Protein AF-K2JCQ7-F1 (afdb_monomer_lite)

Structure (mmCIF, N/CA/C/O backbone):
data_AF-K2JCQ7-F1
#
_entry.id   AF-K2JCQ7-F1
#
loop_
_atom_site.group_PDB
_atom_site.id
_atom_site.type_symbol
_atom_site.label_atom_id
_atom_site.label_alt_id
_atom_site.label_comp_id
_atom_site.label_asym_id
_atom_site.label_entity_id
_atom_site.label_seq_id
_atom_site.pdbx_PDB_ins_code
_atom_site.Cartn_x
_atom_site.Cartn_y
_atom_site.Cartn_z
_atom_site.occupancy
_atom_site.B_iso_or_equiv
_atom_site.auth_seq_id
_atom_site.auth_comp_id
_atom_site.auth_asym_id
_atom_site.auth_atom_id
_atom_site.pdbx_PDB_model_num
ATOM 1 N N . MET A 1 1 ? -16.519 -3.204 -5.411 1.00 42.97 1 MET A N 1
ATOM 2 C CA . MET A 1 1 ? -15.582 -2.581 -6.369 1.00 42.97 1 MET A CA 1
ATOM 3 C C . MET A 1 1 ? -15.469 -1.075 -6.174 1.00 42.97 1 MET A C 1
ATOM 5 O O . MET A 1 1 ? -14.405 -0.651 -5.756 1.00 42.97 1 MET A O 1
ATOM 9 N N . ALA A 1 2 ? -16.535 -0.275 -6.330 1.00 48.09 2 ALA A N 1
ATOM 10 C CA . ALA A 1 2 ? -16.448 1.192 -6.169 1.00 48.09 2 ALA A CA 1
ATOM 11 C C . ALA A 1 2 ? -15.891 1.677 -4.809 1.00 48.09 2 ALA A C 1
ATOM 13 O O . ALA A 1 2 ? -15.296 2.744 -4.737 1.00 48.09 2 ALA A O 1
ATOM 14 N N . ALA A 1 3 ? -16.054 0.891 -3.739 1.00 49.41 3 ALA A N 1
ATOM 15 C CA . ALA A 1 3 ? -15.596 1.251 -2.396 1.00 49.41 3 ALA A CA 1
ATOM 16 C C . ALA A 1 3 ? -14.084 1.050 -2.141 1.00 49.41 3 ALA A C 1
ATOM 18 O O . ALA A 1 3 ? -13.591 1.554 -1.137 1.00 49.41 3 ALA A O 1
ATOM 19 N N . ILE A 1 4 ? -13.366 0.309 -2.999 1.00 52.53 4 ILE A N 1
ATOM 20 C CA . ILE A 1 4 ? -11.950 -0.050 -2.784 1.00 52.53 4 ILE A CA 1
ATOM 21 C C . ILE A 1 4 ? -11.076 0.567 -3.884 1.00 52.53 4 ILE A C 1
ATOM 23 O O . ILE A 1 4 ? -10.190 1.356 -3.566 1.00 52.53 4 ILE A O 1
ATOM 27 N N . ASP A 1 5 ? -11.405 0.318 -5.159 1.00 55.41 5 ASP A N 1
ATOM 28 C CA . ASP A 1 5 ? -10.505 0.633 -6.284 1.00 55.41 5 ASP A CA 1
ATOM 29 C C . ASP A 1 5 ? -10.980 1.777 -7.187 1.00 55.41 5 ASP A C 1
ATOM 31 O O . ASP A 1 5 ? -10.201 2.232 -8.017 1.00 55.41 5 ASP A O 1
ATOM 35 N N . GLY A 1 6 ? -12.228 2.243 -7.035 1.00 64.62 6 GLY A N 1
ATOM 36 C CA . GLY A 1 6 ? -12.813 3.394 -7.746 1.00 64.62 6 GLY A CA 1
ATOM 37 C C . GLY A 1 6 ? -12.237 3.672 -9.148 1.00 64.62 6 GLY A C 1
ATOM 38 O O . GLY A 1 6 ? -12.260 2.814 -10.027 1.00 64.62 6 GLY A O 1
ATOM 39 N N . GLU A 1 7 ? -11.690 4.877 -9.323 1.00 64.56 7 GLU A N 1
ATOM 40 C CA . GLU A 1 7 ? -11.042 5.363 -10.554 1.00 64.56 7 GLU A CA 1
ATOM 41 C C . GLU A 1 7 ? -9.769 4.571 -10.931 1.00 64.56 7 GLU A C 1
ATOM 43 O O . GLU A 1 7 ? -9.445 4.411 -12.108 1.00 64.56 7 GLU A O 1
ATOM 48 N N . ALA A 1 8 ? -9.039 4.029 -9.950 1.00 69.44 8 ALA A N 1
ATOM 49 C CA . ALA A 1 8 ? -7.798 3.294 -10.193 1.00 69.44 8 ALA A CA 1
ATOM 50 C C . ALA A 1 8 ? -8.046 1.958 -10.913 1.00 69.44 8 ALA A C 1
ATOM 52 O O . ALA A 1 8 ? -7.302 1.612 -11.833 1.00 69.44 8 ALA A O 1
ATOM 53 N N . GLY A 1 9 ? -9.110 1.238 -10.547 1.00 69.88 9 GLY A N 1
ATOM 54 C CA . GLY A 1 9 ? -9.520 0.007 -11.226 1.00 69.88 9 GLY A CA 1
ATOM 55 C C . GLY A 1 9 ? -9.910 0.255 -12.686 1.00 69.88 9 GLY A C 1
ATOM 56 O O . GLY A 1 9 ? -9.452 -0.458 -13.578 1.00 69.88 9 GLY A O 1
ATOM 57 N N . GLU A 1 10 ? -10.682 1.313 -12.948 1.00 73.19 10 GLU A N 1
ATOM 58 C CA . GLU A 1 10 ? -11.094 1.700 -14.306 1.00 73.19 10 GLU A CA 1
ATOM 59 C C . GLU A 1 10 ? -9.897 2.084 -15.189 1.00 73.19 10 GLU A C 1
ATOM 61 O O . GLU A 1 10 ? -9.803 1.649 -16.340 1.00 73.19 10 GLU A O 1
ATOM 66 N N . ASN A 1 11 ? -8.930 2.818 -14.632 1.00 78.19 11 ASN A N 1
ATOM 67 C CA . ASN A 1 11 ? -7.704 3.196 -15.335 1.00 78.19 11 ASN A CA 1
ATOM 68 C C . ASN A 1 11 ? -6.861 1.977 -15.747 1.00 78.19 11 ASN A C 1
ATOM 70 O O . ASN A 1 11 ? -6.298 1.954 -16.846 1.00 78.19 11 ASN A O 1
ATOM 74 N N . VAL A 1 12 ? -6.800 0.937 -14.907 1.00 76.31 12 VAL A N 1
ATOM 75 C CA . VAL A 1 12 ? -6.097 -0.311 -15.243 1.00 76.31 12 VAL A CA 1
ATOM 76 C C . VAL A 1 12 ? -6.790 -1.031 -16.401 1.00 76.31 12 VAL A C 1
ATOM 78 O O . VAL A 1 12 ? -6.110 -1.419 -17.353 1.00 76.31 12 VAL A O 1
ATOM 81 N N . ILE A 1 13 ? -8.124 -1.141 -16.383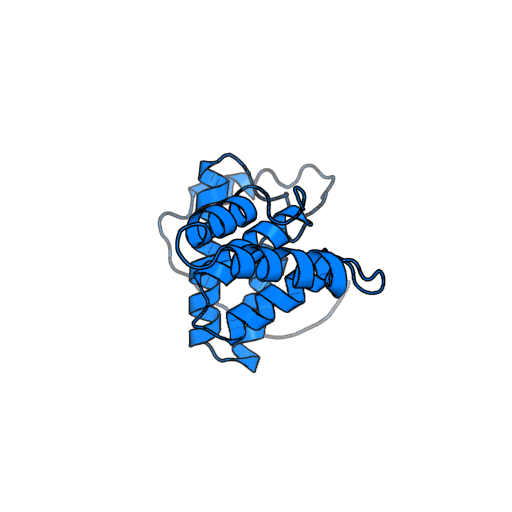 1.00 78.31 13 ILE A N 1
ATOM 82 C CA . ILE A 1 13 ? -8.892 -1.737 -17.494 1.00 78.31 13 ILE A CA 1
ATOM 83 C C . ILE A 1 13 ? -8.615 -0.984 -18.795 1.00 78.31 13 ILE A C 1
ATOM 85 O O . ILE A 1 13 ? -8.268 -1.596 -19.806 1.00 78.31 13 ILE A O 1
ATOM 89 N N . ALA A 1 14 ? -8.723 0.347 -18.762 1.00 81.69 14 ALA A N 1
ATOM 90 C CA . ALA A 1 14 ? -8.504 1.189 -19.931 1.00 81.69 14 ALA A CA 1
ATOM 91 C C . ALA A 1 14 ? -7.086 1.017 -20.501 1.00 81.69 14 ALA A C 1
ATOM 93 O O . ALA A 1 14 ? -6.916 0.930 -21.718 1.00 81.69 14 ALA A O 1
ATOM 94 N N . SER A 1 15 ? -6.075 0.897 -19.633 1.00 82.25 15 SER A N 1
ATOM 95 C CA . SER A 1 15 ? -4.682 0.694 -20.049 1.00 82.25 15 SER A CA 1
ATOM 96 C C . SER A 1 15 ? -4.436 -0.657 -20.736 1.00 82.25 15 SER A C 1
ATOM 98 O O . SER A 1 15 ? -3.555 -0.766 -21.589 1.00 82.25 15 SER A O 1
ATOM 100 N N . LEU A 1 16 ? -5.227 -1.680 -20.398 1.00 84.56 16 LEU A N 1
ATOM 101 C CA . LEU A 1 16 ? -5.084 -3.043 -20.916 1.00 84.56 16 LEU A CA 1
ATOM 102 C C . LEU A 1 16 ? -5.981 -3.335 -22.123 1.00 84.56 16 LEU A C 1
ATOM 104 O O . LEU A 1 16 ? -5.689 -4.267 -22.873 1.00 84.56 16 LEU A O 1
ATOM 108 N N . ALA A 1 17 ? -7.023 -2.531 -22.357 1.00 81.38 17 ALA A N 1
ATOM 109 C CA . ALA A 1 17 ? -8.026 -2.761 -23.399 1.00 81.38 17 ALA A CA 1
ATOM 110 C C . ALA A 1 17 ? -7.432 -2.954 -24.808 1.00 81.38 17 ALA A C 1
ATOM 112 O O . ALA A 1 17 ? -7.939 -3.755 -25.588 1.00 81.38 17 ALA A O 1
ATOM 113 N N . GLY A 1 18 ? -6.344 -2.245 -25.130 1.00 83.00 18 GLY A N 1
ATOM 114 C CA . GLY A 1 18 ? -5.689 -2.318 -26.441 1.00 83.00 18 GLY A CA 1
ATOM 115 C C . GLY A 1 18 ? -4.636 -3.421 -26.599 1.00 83.00 18 GLY A C 1
ATOM 116 O O . GLY A 1 18 ? -4.138 -3.605 -27.706 1.00 83.00 18 GLY A O 1
ATOM 117 N N . ILE A 1 19 ? -4.261 -4.123 -25.523 1.00 87.94 19 ILE A N 1
ATOM 118 C CA . ILE A 1 19 ? -3.134 -5.076 -25.525 1.00 87.94 19 ILE A CA 1
ATOM 119 C C . ILE A 1 19 ? -3.577 -6.466 -25.065 1.00 87.94 19 ILE A C 1
ATOM 121 O O . ILE A 1 19 ? -3.246 -7.460 -25.706 1.00 87.94 19 ILE A O 1
ATOM 125 N N . ALA A 1 20 ? -4.304 -6.545 -23.951 1.00 84.94 20 ALA A N 1
ATOM 126 C CA . ALA A 1 20 ? -4.702 -7.799 -23.322 1.00 84.94 20 ALA A CA 1
ATOM 127 C C . ALA A 1 20 ? -6.003 -7.606 -22.517 1.00 84.94 20 ALA A C 1
ATOM 129 O O . ALA A 1 20 ? -5.962 -7.563 -21.285 1.00 84.94 20 ALA A O 1
ATOM 130 N N . PRO A 1 21 ? -7.164 -7.476 -23.186 1.00 80.94 21 PRO A N 1
ATOM 131 C CA . PRO A 1 21 ? -8.440 -7.214 -22.516 1.00 80.94 21 PRO A CA 1
ATOM 132 C C . PRO A 1 21 ? -8.818 -8.312 -21.511 1.00 80.94 21 PRO A C 1
ATOM 134 O O . PRO A 1 21 ? -9.245 -8.001 -20.403 1.00 80.94 21 PRO A O 1
ATOM 137 N N . ASP A 1 22 ? -8.555 -9.582 -21.829 1.00 83.38 22 ASP A N 1
ATOM 138 C CA . ASP A 1 22 ? -8.827 -10.705 -20.918 1.00 83.38 22 ASP A CA 1
ATOM 139 C C . ASP A 1 22 ? -7.976 -10.639 -19.641 1.00 83.38 22 ASP A C 1
ATOM 141 O O . ASP A 1 22 ? -8.393 -11.093 -18.576 1.00 83.38 22 ASP A O 1
ATOM 145 N N . PHE A 1 23 ? -6.785 -10.035 -19.717 1.00 81.75 23 PHE A N 1
ATOM 146 C CA . PHE A 1 23 ? -5.933 -9.860 -18.546 1.00 81.75 23 PHE A CA 1
ATOM 147 C C . PHE A 1 23 ? -6.531 -8.855 -17.560 1.00 81.75 23 PHE A C 1
ATOM 149 O O . PHE A 1 23 ? -6.415 -9.068 -16.358 1.00 81.75 23 PHE A O 1
ATOM 156 N N . ALA A 1 24 ? -7.227 -7.817 -18.041 1.00 76.25 24 ALA A N 1
ATOM 157 C CA . ALA A 1 24 ? -7.970 -6.898 -17.177 1.00 76.25 24 ALA A CA 1
ATOM 158 C C . ALA A 1 24 ? -9.094 -7.624 -16.423 1.00 76.25 24 ALA A C 1
ATOM 160 O O . ALA A 1 24 ? -9.278 -7.394 -15.227 1.00 76.25 24 ALA A O 1
ATOM 161 N N . THR A 1 25 ? -9.786 -8.548 -17.097 1.00 74.81 25 THR A N 1
ATOM 162 C CA . THR A 1 25 ? -10.798 -9.415 -16.481 1.00 74.81 25 THR A CA 1
ATOM 163 C C . THR A 1 25 ? -10.185 -10.258 -15.365 1.00 74.81 25 THR A C 1
ATOM 165 O O . THR A 1 25 ? -10.677 -10.227 -14.240 1.00 74.81 25 THR A O 1
ATOM 168 N N . TYR A 1 26 ? -9.056 -10.931 -15.616 1.00 78.69 26 TYR A N 1
ATOM 169 C CA . TYR A 1 26 ? -8.373 -11.717 -14.580 1.00 78.69 26 TYR A CA 1
ATOM 170 C C . TYR A 1 26 ? -7.891 -10.869 -13.401 1.00 78.69 26 TYR A C 1
ATOM 172 O O . TYR A 1 26 ? -7.970 -11.316 -12.259 1.00 78.69 26 TYR A O 1
ATOM 180 N N . LEU A 1 27 ? -7.418 -9.648 -13.656 1.00 74.00 27 LEU A N 1
ATOM 181 C CA . LEU A 1 27 ? -6.928 -8.728 -12.625 1.00 74.00 27 LEU A CA 1
ATOM 182 C C . LEU A 1 27 ? -8.037 -8.268 -11.670 1.00 74.00 27 LEU A C 1
ATOM 184 O O . LEU A 1 27 ? -7.750 -7.904 -10.534 1.00 74.00 27 LEU A O 1
ATOM 188 N N . LEU A 1 28 ? -9.294 -8.301 -12.111 1.00 70.56 28 LEU A N 1
ATOM 189 C CA . LEU A 1 28 ? -10.430 -7.822 -11.331 1.00 70.56 28 LEU A CA 1
ATOM 190 C C . LEU A 1 28 ? -11.282 -8.955 -10.765 1.00 70.56 28 LEU A C 1
ATOM 192 O O . LEU A 1 28 ? -11.599 -8.946 -9.576 1.00 70.56 28 LEU A O 1
ATOM 196 N N . GLU A 1 29 ? -11.636 -9.947 -11.579 1.00 69.81 29 GLU A N 1
ATOM 197 C CA . GLU A 1 29 ? -12.517 -11.034 -11.151 1.00 69.81 29 GLU A CA 1
ATOM 198 C C . GLU A 1 29 ? -11.846 -11.946 -10.126 1.00 69.81 29 GLU A C 1
ATOM 200 O O . GLU A 1 29 ? -12.464 -12.298 -9.123 1.00 69.81 29 GLU A O 1
ATOM 205 N N . PHE A 1 30 ? -10.574 -12.296 -10.323 1.00 69.38 30 PHE A N 1
ATOM 206 C CA . PHE A 1 30 ? -9.910 -13.250 -9.440 1.00 69.38 30 PHE A CA 1
ATOM 207 C C . PHE A 1 30 ? -9.593 -12.657 -8.052 1.00 69.38 30 PHE A C 1
ATOM 209 O O . PHE A 1 30 ? -10.004 -13.240 -7.044 1.00 69.38 30 PHE A O 1
ATOM 216 N N . PRO A 1 31 ? -8.944 -11.482 -7.925 1.00 69.38 31 PRO A N 1
ATOM 217 C CA . PRO A 1 31 ? -8.635 -10.934 -6.608 1.00 69.38 31 PRO A CA 1
ATOM 218 C C . PRO A 1 31 ? -9.892 -10.460 -5.877 1.00 69.38 31 PRO A C 1
ATOM 220 O O . PRO A 1 31 ? -10.077 -10.794 -4.705 1.00 69.38 31 PRO A O 1
ATOM 223 N N . PHE A 1 32 ? -10.777 -9.721 -6.555 1.00 65.88 32 PHE A N 1
ATOM 224 C CA . PHE A 1 32 ? -11.908 -9.062 -5.899 1.00 65.88 32 PHE A CA 1
ATOM 225 C C . PHE A 1 32 ? -13.180 -9.912 -5.846 1.00 65.88 32 PHE A C 1
ATOM 227 O O . PHE A 1 32 ? -13.959 -9.767 -4.904 1.00 65.88 32 PHE A O 1
ATOM 234 N N . GLY A 1 33 ? -13.387 -10.805 -6.817 1.00 67.38 33 GLY A N 1
ATOM 235 C CA . GLY A 1 33 ? -14.526 -11.724 -6.841 1.00 67.38 33 GLY A CA 1
ATOM 236 C C . GLY A 1 33 ? -14.344 -12.945 -5.939 1.00 67.38 33 GLY A C 1
ATOM 237 O O . GLY A 1 33 ? -15.308 -13.360 -5.296 1.00 67.38 33 GLY A O 1
ATOM 238 N N . ASP A 1 34 ? -13.124 -13.481 -5.830 1.00 71.44 34 ASP A N 1
ATOM 239 C CA . ASP A 1 34 ? -12.854 -14.727 -5.093 1.00 71.44 34 ASP A CA 1
ATOM 240 C C . ASP A 1 34 ? -12.104 -14.478 -3.771 1.00 71.44 34 ASP A C 1
ATOM 242 O O . ASP A 1 34 ? -12.582 -14.808 -2.688 1.00 71.44 34 ASP A O 1
ATOM 246 N N . ILE A 1 35 ? -10.940 -13.822 -3.803 1.00 80.25 35 ILE A N 1
ATOM 247 C CA . ILE A 1 35 ? -10.081 -13.744 -2.607 1.00 80.25 35 ILE A CA 1
ATOM 248 C C . ILE A 1 35 ? -10.573 -12.703 -1.591 1.00 80.25 35 ILE A C 1
ATOM 250 O O . ILE A 1 35 ? -10.620 -12.994 -0.389 1.00 80.25 35 ILE A O 1
ATOM 254 N N . TYR A 1 36 ? -10.907 -11.490 -2.039 1.00 79.44 36 TYR A N 1
ATOM 255 C CA . TYR A 1 36 ? -11.332 -10.387 -1.163 1.00 79.44 36 TYR A CA 1
ATOM 256 C C . TYR A 1 36 ? -12.787 -10.519 -0.696 1.00 79.44 36 TYR A C 1
ATOM 258 O O . TYR A 1 36 ? -13.145 -9.917 0.314 1.00 79.44 36 TYR A O 1
ATOM 266 N N . SER A 1 37 ? -13.611 -11.321 -1.377 1.00 80.00 37 SER A N 1
ATOM 267 C CA . SER A 1 37 ? -15.007 -11.573 -0.992 1.00 80.00 37 SER A CA 1
ATOM 268 C C . SER A 1 37 ? -15.146 -12.552 0.182 1.00 80.00 37 SER A C 1
ATOM 270 O O . SER A 1 37 ? -16.210 -12.631 0.799 1.00 80.00 37 SER A O 1
ATOM 272 N N . ARG A 1 38 ? -14.075 -13.278 0.539 1.00 86.06 38 ARG A N 1
ATOM 273 C CA . ARG A 1 38 ? -14.082 -14.226 1.664 1.00 86.06 38 ARG A CA 1
ATOM 274 C C . ARG A 1 38 ? -14.258 -13.508 3.012 1.00 86.06 38 ARG A C 1
ATOM 276 O O . ARG A 1 38 ? -13.517 -12.559 3.289 1.00 86.06 38 ARG A O 1
ATOM 283 N N . PRO A 1 39 ? -15.155 -13.994 3.890 1.00 84.31 39 PRO A N 1
ATOM 284 C CA . PRO A 1 39 ? -15.608 -13.250 5.068 1.00 84.31 39 PRO A CA 1
ATOM 285 C C . PRO A 1 39 ? -14.616 -13.243 6.239 1.00 84.31 39 PRO A C 1
ATOM 287 O O . PRO A 1 39 ? -14.771 -12.442 7.154 1.00 84.31 39 PRO A O 1
ATOM 290 N N . ASP A 1 40 ? -13.614 -14.126 6.231 1.00 92.12 40 ASP A N 1
ATOM 291 C CA . ASP A 1 40 ? -12.770 -14.393 7.406 1.00 92.12 40 ASP A CA 1
ATOM 292 C C . ASP A 1 40 ? -11.799 -13.254 7.756 1.00 92.12 40 ASP A C 1
ATOM 294 O O . ASP A 1 40 ? -11.294 -13.191 8.875 1.00 92.12 40 ASP A O 1
ATOM 298 N N . LEU A 1 41 ? -11.515 -12.365 6.800 1.00 91.19 41 LEU A N 1
ATOM 299 C CA . LEU A 1 41 ? -10.600 -11.244 6.983 1.00 91.19 41 LEU A CA 1
ATOM 300 C C . L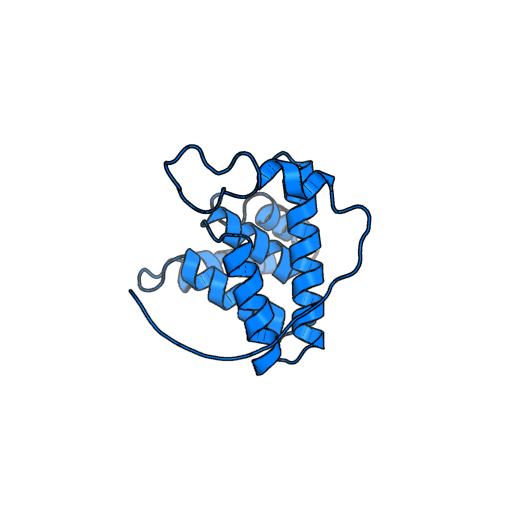EU A 1 41 ? -11.224 -9.967 6.428 1.00 91.19 41 LEU A C 1
ATOM 302 O O . LEU A 1 41 ? -11.682 -9.945 5.280 1.00 91.19 41 LEU A O 1
ATOM 306 N N . SER A 1 42 ? -11.223 -8.906 7.236 1.00 90.50 42 SER A N 1
ATOM 307 C CA . SER A 1 42 ? -11.802 -7.625 6.840 1.00 90.50 42 SER A CA 1
ATOM 308 C C . SER A 1 42 ? -11.020 -6.999 5.681 1.00 90.50 42 SER A C 1
ATOM 310 O O . SER A 1 42 ? -9.825 -7.245 5.508 1.00 90.50 42 SER A O 1
ATOM 312 N N . LEU A 1 43 ? -11.679 -6.147 4.892 1.00 89.00 43 LEU A N 1
ATOM 313 C CA . LEU A 1 43 ? -11.008 -5.398 3.822 1.00 89.00 43 LEU A CA 1
ATOM 314 C C . LEU A 1 43 ? -9.864 -4.533 4.364 1.00 89.00 43 LEU A C 1
ATOM 316 O O . LEU A 1 43 ? -8.812 -4.446 3.741 1.00 89.00 43 LEU A O 1
ATOM 320 N N . ARG A 1 44 ? -10.039 -3.964 5.563 1.00 92.62 44 ARG A N 1
ATOM 321 C CA . ARG A 1 44 ? -8.994 -3.213 6.263 1.00 92.62 44 ARG A CA 1
ATOM 322 C C . ARG A 1 44 ? -7.746 -4.067 6.482 1.00 92.62 44 ARG A C 1
ATOM 324 O O . ARG A 1 44 ? -6.655 -3.646 6.119 1.00 92.62 44 ARG A O 1
ATOM 331 N N . ASP A 1 45 ? -7.906 -5.264 7.041 1.00 94.44 45 ASP A N 1
ATOM 332 C CA . ASP A 1 45 ? -6.772 -6.144 7.352 1.00 94.44 45 ASP A CA 1
ATOM 333 C C . ASP A 1 45 ? -6.093 -6.674 6.082 1.00 94.44 45 ASP A C 1
ATOM 335 O O . ASP A 1 45 ? -4.876 -6.867 6.049 1.00 94.44 45 ASP A O 1
ATOM 339 N N . ARG A 1 46 ? -6.865 -6.864 5.007 1.00 93.69 46 ARG A N 1
ATOM 340 C CA . ARG A 1 46 ? -6.332 -7.228 3.688 1.00 93.69 46 ARG A CA 1
ATOM 341 C C . ARG A 1 46 ? -5.460 -6.121 3.114 1.00 93.69 46 ARG A C 1
ATOM 343 O O . ARG A 1 46 ? -4.359 -6.415 2.661 1.00 93.69 46 ARG A O 1
ATOM 350 N N . GLU A 1 47 ? -5.894 -4.865 3.193 1.00 94.50 47 GLU A N 1
ATOM 351 C CA . GLU A 1 47 ? -5.078 -3.736 2.733 1.00 94.50 47 GLU A CA 1
ATOM 352 C C . GLU A 1 47 ? -3.799 -3.577 3.560 1.00 94.50 47 GLU A C 1
ATOM 354 O O . GLU A 1 47 ? -2.739 -3.321 2.995 1.00 94.50 47 GLU A O 1
ATOM 359 N N . ILE A 1 48 ? -3.845 -3.825 4.876 1.00 97.44 48 ILE A N 1
ATOM 360 C CA . ILE A 1 48 ? -2.630 -3.863 5.708 1.00 97.44 48 ILE A CA 1
ATOM 361 C C . ILE A 1 48 ? -1.627 -4.883 5.148 1.00 97.44 48 ILE A C 1
ATOM 363 O O . ILE A 1 48 ? -0.453 -4.557 4.950 1.00 97.44 48 ILE A O 1
ATOM 367 N N . ALA A 1 49 ? -2.086 -6.106 4.869 1.00 96.75 49 ALA A N 1
ATOM 368 C CA . ALA A 1 49 ? -1.236 -7.168 4.340 1.00 96.75 49 ALA A CA 1
ATOM 369 C C . ALA A 1 49 ? -0.684 -6.826 2.944 1.00 96.75 49 ALA A C 1
ATOM 371 O O . ALA A 1 49 ? 0.504 -7.028 2.681 1.00 96.75 49 ALA A O 1
ATOM 372 N N . THR A 1 50 ? -1.519 -6.267 2.068 1.00 96.12 50 THR A N 1
ATOM 373 C CA . THR A 1 50 ? -1.133 -5.888 0.704 1.00 96.12 50 THR A CA 1
ATOM 374 C C . THR A 1 50 ? -0.113 -4.748 0.694 1.00 96.12 50 THR A C 1
ATOM 376 O O . THR A 1 50 ? 0.916 -4.857 0.025 1.00 96.12 50 THR A O 1
ATOM 379 N N . ILE A 1 51 ? -0.333 -3.688 1.481 1.00 98.06 51 ILE A N 1
ATOM 380 C CA . ILE A 1 51 ? 0.606 -2.563 1.627 1.00 98.06 51 ILE A CA 1
ATOM 381 C C . ILE A 1 51 ? 1.960 -3.064 2.142 1.00 98.06 51 ILE A C 1
ATOM 383 O O . ILE A 1 51 ? 3.002 -2.698 1.592 1.00 98.06 51 ILE A O 1
ATOM 387 N N . ALA A 1 52 ? 1.961 -3.932 3.159 1.00 98.31 52 ALA A N 1
ATOM 388 C CA . ALA A 1 52 ? 3.183 -4.528 3.691 1.00 98.31 52 ALA A CA 1
ATOM 389 C C . ALA A 1 52 ? 3.937 -5.337 2.621 1.00 98.31 52 ALA A C 1
ATOM 391 O O . ALA A 1 52 ? 5.139 -5.143 2.432 1.00 98.31 52 ALA A O 1
ATOM 392 N N . ALA A 1 53 ? 3.234 -6.194 1.875 1.00 98.00 53 ALA A N 1
ATOM 393 C CA . ALA A 1 53 ? 3.827 -7.033 0.835 1.00 98.00 53 ALA A CA 1
ATOM 394 C C . ALA A 1 53 ? 4.422 -6.211 -0.321 1.00 98.00 53 ALA A C 1
ATOM 396 O O . ALA A 1 53 ? 5.552 -6.458 -0.748 1.00 98.00 53 ALA A O 1
ATOM 397 N N . LEU A 1 54 ? 3.693 -5.203 -0.806 1.00 97.88 54 LEU A N 1
ATOM 398 C CA . LEU A 1 54 ? 4.150 -4.327 -1.888 1.00 97.88 54 LEU A CA 1
ATOM 399 C C . LEU A 1 54 ? 5.326 -3.448 -1.452 1.00 97.88 54 LEU A C 1
ATOM 401 O O . LEU A 1 54 ? 6.277 -3.268 -2.215 1.00 97.88 54 LEU A O 1
ATOM 405 N N . CYS A 1 55 ? 5.304 -2.952 -0.212 1.00 98.25 55 CYS A N 1
ATOM 406 C CA . CYS A 1 55 ? 6.445 -2.251 0.366 1.00 98.25 55 CYS A CA 1
ATOM 407 C C . CYS A 1 55 ? 7.671 -3.167 0.441 1.00 98.25 55 CYS A C 1
ATOM 409 O O . CYS A 1 55 ? 8.753 -2.760 0.023 1.00 98.25 55 CYS A O 1
ATOM 411 N N . ALA A 1 56 ? 7.512 -4.399 0.933 1.00 97.81 56 ALA A N 1
ATOM 412 C CA . ALA A 1 56 ? 8.604 -5.362 1.051 1.00 97.81 56 ALA A CA 1
ATOM 413 C C . ALA A 1 56 ? 9.204 -5.754 -0.310 1.00 97.81 56 ALA A C 1
ATOM 415 O O . ALA A 1 56 ? 10.410 -5.966 -0.410 1.00 97.81 56 ALA A O 1
ATOM 416 N N . MET A 1 57 ? 8.387 -5.796 -1.367 1.00 96.88 57 MET A N 1
ATOM 417 C CA . MET A 1 57 ? 8.846 -6.042 -2.738 1.00 96.88 57 MET A CA 1
ATOM 418 C C . MET A 1 57 ? 9.765 -4.925 -3.262 1.00 96.88 57 MET A C 1
ATOM 420 O O . MET A 1 57 ? 10.649 -5.178 -4.077 1.00 96.88 57 MET A O 1
ATOM 424 N N . GLY A 1 58 ? 9.565 -3.681 -2.813 1.00 91.25 58 GLY A N 1
ATOM 425 C CA . GLY A 1 58 ? 10.455 -2.541 -3.065 1.00 91.25 58 GLY A CA 1
ATOM 426 C C . GLY A 1 58 ? 10.458 -1.974 -4.493 1.00 91.25 58 GLY A C 1
ATOM 427 O O . GLY A 1 58 ? 10.970 -0.872 -4.694 1.00 91.25 58 GLY A O 1
ATOM 428 N N . THR A 1 59 ? 9.878 -2.680 -5.469 1.00 91.94 59 THR A N 1
ATOM 429 C CA . THR A 1 59 ? 9.855 -2.310 -6.900 1.00 91.94 59 THR A CA 1
ATOM 430 C C . THR A 1 59 ? 8.454 -2.012 -7.444 1.00 91.94 59 THR A C 1
ATOM 432 O O . THR A 1 59 ? 8.326 -1.411 -8.508 1.00 91.94 59 THR A O 1
ATOM 435 N N . ALA A 1 60 ? 7.397 -2.365 -6.711 1.00 92.94 60 ALA A N 1
ATOM 436 C CA . ALA A 1 60 ? 6.000 -2.235 -7.135 1.00 92.94 60 ALA A CA 1
ATOM 437 C C . ALA A 1 60 ? 5.362 -0.910 -6.678 1.00 92.94 60 ALA A C 1
ATOM 439 O O . ALA A 1 60 ? 4.285 -0.884 -6.080 1.00 92.94 60 ALA A O 1
ATOM 440 N N . ARG A 1 61 ? 6.054 0.213 -6.909 1.00 93.94 61 ARG A N 1
ATOM 441 C CA . ARG A 1 61 ? 5.617 1.527 -6.412 1.00 93.94 61 ARG A CA 1
ATOM 442 C C . ARG A 1 61 ? 4.221 1.950 -6.913 1.00 93.94 61 ARG A C 1
ATOM 444 O O . ARG A 1 61 ? 3.441 2.379 -6.068 1.00 93.94 61 ARG A O 1
ATOM 451 N N . PRO A 1 62 ? 3.865 1.830 -8.209 1.00 92.88 62 PRO A N 1
ATOM 452 C CA . PRO A 1 62 ? 2.533 2.224 -8.679 1.00 92.88 62 PRO A CA 1
ATOM 453 C C . PRO A 1 62 ? 1.403 1.462 -7.975 1.00 92.88 62 PRO A C 1
ATOM 455 O O . PRO A 1 62 ? 0.413 2.055 -7.565 1.00 92.88 62 PRO A O 1
ATOM 458 N N . GLN A 1 63 ? 1.581 0.156 -7.770 1.00 94.06 63 GLN A N 1
ATOM 459 C CA . GLN A 1 63 ? 0.615 -0.690 -7.071 1.00 94.06 63 GLN A CA 1
ATOM 460 C C . GLN A 1 63 ? 0.534 -0.321 -5.588 1.00 94.06 63 GLN A C 1
ATOM 462 O O . GLN A 1 63 ? -0.554 -0.266 -5.024 1.00 94.06 63 GLN A O 1
ATOM 467 N N . LEU A 1 64 ? 1.674 -0.023 -4.956 1.00 96.50 64 LEU A N 1
ATOM 468 C CA . LEU A 1 64 ? 1.700 0.424 -3.567 1.00 96.50 64 LEU A CA 1
ATOM 469 C C . LEU A 1 64 ? 0.918 1.731 -3.378 1.00 96.50 64 LEU A C 1
ATOM 471 O O . LEU A 1 64 ? 0.178 1.853 -2.409 1.00 96.50 64 LEU A O 1
ATOM 475 N N . GLU A 1 65 ? 1.043 2.693 -4.295 1.00 95.69 65 GLU A N 1
ATOM 476 C CA . GLU A 1 65 ? 0.287 3.951 -4.230 1.00 95.69 65 GLU A CA 1
ATOM 477 C C . GLU A 1 65 ? -1.231 3.716 -4.333 1.00 95.69 65 GLU A C 1
ATOM 479 O O . GLU A 1 65 ? -1.986 4.303 -3.555 1.00 95.69 65 GLU A O 1
ATOM 484 N N . VAL A 1 66 ? -1.670 2.806 -5.213 1.00 93.25 66 VAL A N 1
ATOM 485 C CA . VAL A 1 66 ? -3.084 2.400 -5.331 1.00 93.25 66 VAL A CA 1
ATOM 486 C C . VAL A 1 66 ? -3.593 1.771 -4.032 1.00 93.25 66 VAL A C 1
ATOM 488 O O . VAL A 1 66 ? -4.637 2.172 -3.526 1.00 93.25 66 VAL A O 1
ATOM 491 N N . HIS A 1 67 ? -2.843 0.843 -3.435 1.00 95.00 67 HIS A N 1
ATOM 492 C CA . HIS A 1 67 ? -3.277 0.164 -2.209 1.00 95.00 67 HIS A CA 1
ATOM 493 C C . HIS A 1 67 ? -3.193 1.039 -0.955 1.00 95.00 67 HIS A C 1
ATOM 495 O O . HIS A 1 67 ? -3.988 0.882 -0.034 1.00 95.00 67 HIS A O 1
ATOM 501 N N . ILE A 1 68 ? -2.296 2.027 -0.912 1.00 95.88 68 ILE A N 1
ATOM 502 C CA . ILE A 1 68 ? -2.323 3.055 0.138 1.00 95.88 68 ILE A CA 1
ATOM 503 C C . ILE A 1 68 ? -3.616 3.876 0.037 1.00 95.88 68 ILE A C 1
ATOM 505 O O . ILE A 1 68 ? -4.238 4.178 1.056 1.00 95.88 68 ILE A O 1
ATOM 509 N N . GLU A 1 69 ? -4.050 4.217 -1.177 1.00 93.06 69 GLU A N 1
ATOM 510 C CA . GLU A 1 69 ? -5.313 4.918 -1.396 1.00 93.06 69 GLU A CA 1
ATOM 511 C C . GLU A 1 69 ? -6.527 4.050 -1.032 1.00 93.06 69 GLU A C 1
ATOM 513 O O . GLU A 1 69 ? -7.388 4.503 -0.274 1.00 93.06 69 GLU A O 1
ATOM 518 N N . ALA A 1 70 ? -6.568 2.799 -1.490 1.00 90.81 70 ALA A N 1
ATOM 519 C CA . ALA A 1 70 ? -7.607 1.836 -1.130 1.00 90.81 70 ALA A CA 1
ATOM 520 C C . ALA A 1 70 ? -7.672 1.616 0.390 1.00 90.81 70 ALA A C 1
ATOM 522 O O . ALA A 1 70 ? -8.741 1.713 0.996 1.00 90.81 70 ALA A O 1
ATOM 523 N N . GLY A 1 71 ? -6.513 1.446 1.030 1.00 93.00 71 GLY A N 1
ATOM 524 C CA . GLY A 1 71 ? -6.352 1.345 2.476 1.00 93.00 71 GLY A CA 1
ATOM 525 C C . GLY A 1 71 ? -7.012 2.497 3.231 1.00 93.00 71 GLY A C 1
ATOM 526 O O . GLY A 1 71 ? -7.753 2.277 4.190 1.00 93.00 71 GLY A O 1
ATOM 527 N N . MET A 1 72 ? -6.806 3.734 2.779 1.00 92.56 72 MET A N 1
ATOM 528 C CA . MET A 1 72 ? -7.456 4.899 3.381 1.00 92.56 72 MET A CA 1
ATOM 529 C C . MET A 1 72 ? -8.970 4.948 3.112 1.00 92.56 72 MET A C 1
ATOM 531 O O . MET A 1 72 ? -9.709 5.430 3.969 1.00 92.56 72 MET A O 1
ATOM 535 N N . ASN A 1 73 ? -9.452 4.441 1.971 1.00 89.00 73 ASN A N 1
ATOM 536 C CA . ASN A 1 73 ? -10.892 4.340 1.676 1.00 89.00 73 ASN A CA 1
ATOM 537 C C . ASN A 1 73 ? -11.600 3.348 2.607 1.00 89.00 73 ASN A C 1
ATOM 539 O O . ASN A 1 73 ? -12.718 3.605 3.049 1.00 89.00 73 ASN A O 1
ATOM 543 N N . VAL A 1 74 ? -10.921 2.257 2.975 1.00 89.12 74 VAL A N 1
ATOM 544 C CA . VAL A 1 74 ? -11.409 1.278 3.964 1.00 89.12 74 VAL A CA 1
ATOM 545 C C . VAL A 1 74 ? -11.087 1.676 5.416 1.00 89.12 74 VAL A C 1
ATOM 547 O O . VAL A 1 74 ? -11.329 0.914 6.355 1.00 89.12 74 VAL A O 1
ATOM 550 N N . GLY A 1 75 ? -10.568 2.893 5.617 1.00 89.56 75 GLY A N 1
ATOM 551 C CA . GLY A 1 75 ? -10.447 3.558 6.912 1.00 89.56 75 GLY A CA 1
ATOM 552 C C . GLY A 1 75 ? -9.071 3.502 7.578 1.00 89.56 75 GLY A C 1
ATOM 553 O O . GLY A 1 75 ? -8.985 3.846 8.761 1.00 89.56 75 GLY A O 1
ATOM 554 N N . LEU A 1 76 ? -8.007 3.041 6.911 1.00 93.94 76 LEU A N 1
ATOM 555 C CA . LEU A 1 76 ? -6.650 3.137 7.463 1.00 93.94 76 LEU A CA 1
ATOM 556 C C . LEU A 1 76 ? -6.236 4.604 7.605 1.00 93.94 76 LEU A C 1
ATOM 558 O O . LEU A 1 76 ? -6.406 5.426 6.702 1.00 93.94 76 LEU A O 1
ATOM 562 N N . THR A 1 77 ? -5.666 4.935 8.756 1.00 94.19 77 THR A N 1
ATOM 563 C CA . THR A 1 77 ? -5.130 6.265 9.033 1.00 94.19 77 THR A CA 1
ATOM 564 C C . THR A 1 77 ? -3.714 6.407 8.479 1.00 94.19 77 THR A C 1
ATOM 566 O O . THR A 1 77 ? -2.993 5.430 8.270 1.00 94.19 77 THR A O 1
ATOM 569 N N . ARG A 1 78 ? -3.257 7.655 8.308 1.00 94.69 78 ARG A N 1
ATOM 570 C CA . ARG A 1 78 ? -1.859 7.933 7.931 1.00 94.69 78 ARG A CA 1
ATOM 571 C C . ARG A 1 78 ? -0.861 7.344 8.925 1.00 94.69 78 ARG A C 1
ATOM 573 O O . ARG A 1 78 ? 0.215 6.918 8.515 1.00 94.69 78 ARG A O 1
ATOM 580 N N . VAL A 1 79 ? -1.219 7.333 10.211 1.00 95.94 79 VAL A N 1
ATOM 581 C CA . VAL A 1 79 ? -0.387 6.776 11.283 1.00 95.94 79 VAL A CA 1
ATOM 582 C C . VAL A 1 79 ? -0.225 5.275 11.083 1.00 95.94 79 VAL A C 1
ATOM 584 O O . VAL A 1 79 ? 0.901 4.805 11.008 1.00 95.94 79 VAL A O 1
ATOM 587 N N . GLU A 1 80 ? -1.320 4.540 10.895 1.00 97.00 80 GLU A N 1
ATOM 588 C CA . GLU A 1 80 ? -1.263 3.087 10.681 1.00 97.00 80 GLU A CA 1
ATOM 589 C C . GLU A 1 80 ? -0.471 2.718 9.427 1.00 97.00 80 GLU A C 1
ATOM 591 O O . GLU A 1 80 ? 0.368 1.825 9.475 1.00 97.00 80 GLU A O 1
ATOM 596 N N . ILE A 1 81 ? -0.661 3.450 8.324 1.00 97.62 81 ILE A N 1
ATOM 597 C CA . ILE A 1 81 ? 0.125 3.247 7.097 1.00 97.62 81 ILE A CA 1
ATOM 598 C C . ILE A 1 81 ? 1.615 3.493 7.367 1.00 97.62 81 ILE A C 1
ATOM 600 O O . ILE A 1 81 ? 2.459 2.699 6.961 1.00 97.62 81 ILE A O 1
ATOM 604 N N . THR A 1 82 ? 1.952 4.562 8.089 1.00 97.56 82 THR A N 1
ATOM 605 C CA . THR A 1 82 ? 3.342 4.887 8.450 1.00 97.56 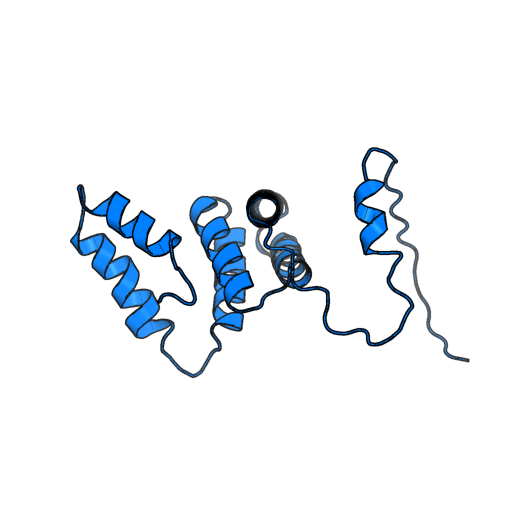82 THR A CA 1
ATOM 606 C C . THR A 1 82 ? 3.966 3.793 9.324 1.00 97.56 82 THR A C 1
ATOM 608 O O . THR A 1 82 ? 5.111 3.417 9.080 1.00 97.56 82 THR A O 1
ATOM 611 N N . GLU A 1 83 ? 3.223 3.243 10.288 1.00 98.38 83 GLU A N 1
ATOM 612 C CA . GLU A 1 83 ? 3.681 2.145 11.152 1.00 98.38 83 GLU A CA 1
ATOM 613 C C . GLU A 1 83 ? 3.941 0.859 10.356 1.00 98.38 83 GLU A C 1
ATOM 615 O O . GLU A 1 83 ? 4.983 0.230 10.537 1.00 98.38 83 GLU A O 1
ATOM 620 N N . ILE A 1 84 ? 3.064 0.511 9.405 1.00 98.31 84 ILE A N 1
ATOM 621 C CA . ILE A 1 84 ? 3.261 -0.645 8.514 1.00 98.31 84 ILE A CA 1
ATOM 622 C C . ILE A 1 84 ? 4.573 -0.497 7.733 1.00 98.31 84 ILE A C 1
ATOM 624 O O . ILE A 1 84 ? 5.402 -1.408 7.717 1.00 98.31 84 ILE A O 1
ATOM 628 N N . LEU A 1 85 ? 4.798 0.669 7.118 1.00 98.25 85 LEU A N 1
ATOM 629 C CA . LEU A 1 85 ? 6.009 0.942 6.335 1.00 98.25 85 LEU A CA 1
ATOM 630 C C . LEU A 1 85 ? 7.270 0.959 7.209 1.00 98.25 85 LEU A C 1
ATOM 632 O O . LEU A 1 85 ? 8.315 0.445 6.805 1.00 98.25 85 LEU A O 1
ATOM 636 N N . MET A 1 86 ? 7.176 1.505 8.424 1.00 98.19 86 MET A N 1
ATOM 637 C CA . MET A 1 86 ? 8.274 1.487 9.388 1.00 98.19 86 MET A CA 1
ATOM 638 C C . MET A 1 86 ? 8.627 0.055 9.786 1.00 98.19 86 MET A C 1
ATOM 640 O O . MET A 1 86 ? 9.802 -0.314 9.772 1.00 98.19 86 MET A O 1
ATOM 644 N N . GLN A 1 87 ? 7.626 -0.774 10.073 1.00 98.31 87 GLN A N 1
ATOM 645 C CA . GLN A 1 87 ? 7.816 -2.177 10.414 1.00 98.31 87 GLN A CA 1
ATOM 646 C C . GLN A 1 87 ? 8.488 -2.954 9.269 1.00 98.31 87 GLN A C 1
ATOM 648 O O . GLN A 1 87 ? 9.333 -3.816 9.525 1.00 98.31 87 GLN A O 1
ATOM 653 N N . MET A 1 88 ? 8.208 -2.612 8.006 1.00 98.31 88 MET A N 1
ATOM 654 C CA . MET A 1 88 ? 8.869 -3.242 6.855 1.00 98.31 88 MET A CA 1
ATOM 655 C C . MET A 1 88 ? 10.375 -2.970 6.783 1.00 98.31 88 MET A C 1
ATOM 657 O O . MET A 1 88 ? 11.093 -3.766 6.182 1.00 98.31 88 MET A O 1
ATOM 661 N N . SER A 1 89 ? 10.897 -1.936 7.455 1.00 97.50 89 SER A N 1
ATOM 662 C CA . SER A 1 89 ? 12.353 -1.735 7.553 1.00 97.50 89 SER A CA 1
ATOM 663 C C . SER A 1 89 ? 13.070 -2.903 8.243 1.00 97.50 89 SER A C 1
ATOM 665 O O . SER A 1 89 ? 14.223 -3.187 7.921 1.00 97.50 89 SER A O 1
ATOM 667 N N . ILE A 1 90 ? 12.376 -3.613 9.140 1.00 98.00 90 ILE A N 1
ATOM 668 C CA . ILE A 1 90 ? 12.911 -4.755 9.892 1.00 98.00 90 ILE A CA 1
ATOM 669 C C . ILE A 1 90 ? 12.936 -6.016 9.019 1.00 98.00 90 ILE A C 1
ATOM 671 O O . ILE A 1 90 ? 13.875 -6.803 9.107 1.00 98.00 90 ILE A O 1
ATOM 675 N N . TYR A 1 91 ? 11.922 -6.206 8.171 1.00 97.38 91 TYR A N 1
ATOM 676 C CA . TYR A 1 91 ? 11.759 -7.431 7.380 1.00 97.38 91 TYR A CA 1
ATOM 677 C C . TYR A 1 91 ? 12.365 -7.348 5.975 1.00 97.38 91 TYR A C 1
ATOM 679 O O . TYR A 1 91 ? 12.868 -8.347 5.471 1.00 97.38 91 TYR A O 1
ATOM 687 N N . ALA A 1 92 ? 12.329 -6.171 5.348 1.00 97.06 92 ALA A N 1
ATOM 688 C CA . ALA A 1 92 ? 12.762 -5.945 3.966 1.00 97.06 92 ALA A CA 1
ATOM 689 C C . ALA A 1 92 ? 13.893 -4.903 3.838 1.00 97.06 92 ALA A C 1
ATOM 691 O O . ALA A 1 92 ? 14.389 -4.644 2.741 1.00 97.06 92 ALA A O 1
ATOM 692 N N . GLY A 1 93 ? 14.330 -4.316 4.956 1.00 97.12 93 GLY A N 1
ATOM 693 C CA . GLY A 1 93 ? 15.414 -3.340 5.003 1.00 97.12 93 GLY A CA 1
ATOM 694 C C . GLY A 1 93 ? 14.977 -1.894 4.744 1.00 97.12 93 GLY A C 1
ATOM 695 O O . GLY A 1 93 ? 13.914 -1.601 4.192 1.00 97.12 93 GLY A O 1
ATOM 696 N N . PHE A 1 94 ? 15.845 -0.957 5.130 1.00 97.31 94 PHE A N 1
ATOM 697 C CA . PHE A 1 94 ? 15.607 0.483 4.978 1.00 97.31 94 PHE A CA 1
ATOM 698 C C . PHE A 1 94 ? 15.330 0.944 3.536 1.00 97.31 94 PHE A C 1
ATOM 700 O O . PHE A 1 94 ? 14.456 1.793 3.379 1.00 97.31 94 PHE A O 1
ATOM 707 N N . PRO A 1 95 ? 15.991 0.426 2.478 1.00 97.56 95 PRO A N 1
ATOM 708 C CA . PRO A 1 95 ? 15.700 0.862 1.109 1.00 97.56 95 PRO A CA 1
ATOM 709 C C . PRO A 1 95 ? 14.244 0.617 0.689 1.00 97.56 95 PRO A C 1
ATOM 711 O O . PRO A 1 95 ? 13.612 1.507 0.123 1.00 97.56 95 PRO A O 1
ATOM 714 N N . ALA A 1 96 ? 13.689 -0.553 1.022 1.00 97.44 96 ALA A N 1
ATOM 715 C CA . ALA A 1 96 ? 12.301 -0.896 0.727 1.00 97.44 96 ALA A CA 1
ATOM 716 C C . ALA A 1 96 ? 11.325 0.022 1.485 1.00 97.44 96 ALA A C 1
ATOM 718 O O . ALA A 1 96 ? 10.419 0.602 0.885 1.00 97.44 96 ALA A O 1
ATOM 719 N N . ALA A 1 97 ? 11.571 0.242 2.781 1.00 97.50 97 ALA A N 1
ATOM 720 C CA . ALA A 1 97 ? 10.772 1.158 3.594 1.00 97.50 97 ALA A CA 1
ATOM 721 C C . ALA A 1 97 ? 10.832 2.610 3.081 1.00 97.50 97 ALA A C 1
ATOM 723 O O . ALA A 1 97 ? 9.806 3.282 3.020 1.00 97.50 97 ALA A O 1
ATOM 724 N N . LEU A 1 98 ? 12.005 3.099 2.658 1.00 97.62 98 LEU A N 1
ATOM 725 C CA . LEU A 1 98 ? 12.164 4.444 2.086 1.00 97.62 98 LEU A CA 1
ATOM 726 C C . LEU A 1 98 ? 11.380 4.615 0.779 1.00 97.62 98 LEU A C 1
ATOM 728 O O . LEU A 1 98 ? 10.733 5.648 0.592 1.00 97.62 98 LEU A O 1
ATOM 732 N N . ASN A 1 99 ? 11.380 3.601 -0.092 1.00 97.06 99 ASN A N 1
ATOM 733 C CA . ASN A 1 99 ? 10.531 3.592 -1.286 1.00 97.06 99 ASN A CA 1
ATOM 734 C C . ASN A 1 99 ? 9.045 3.644 -0.903 1.00 97.06 99 ASN A C 1
ATOM 736 O O . ASN A 1 99 ? 8.281 4.403 -1.503 1.00 97.06 99 ASN A O 1
ATOM 740 N N . GLY A 1 100 ? 8.654 2.900 0.134 1.00 97.88 100 GLY A N 1
ATOM 741 C CA . GLY A 1 100 ? 7.301 2.933 0.680 1.00 97.88 100 GLY A CA 1
ATOM 742 C C . GLY A 1 100 ? 6.899 4.305 1.224 1.00 97.88 100 GLY A C 1
ATOM 743 O O . GLY A 1 100 ? 5.830 4.814 0.892 1.00 97.88 100 GLY A O 1
ATOM 744 N N . PHE A 1 101 ? 7.772 4.965 1.989 1.00 98.25 101 PHE A N 1
ATOM 745 C CA . PHE A 1 101 ? 7.518 6.322 2.482 1.00 98.25 101 PHE A CA 1
ATOM 746 C C . PHE A 1 101 ? 7.407 7.347 1.352 1.00 98.25 101 PHE A C 1
ATOM 748 O O . PHE A 1 101 ? 6.585 8.261 1.433 1.00 98.25 101 PHE A O 1
ATOM 755 N N . ALA A 1 102 ? 8.197 7.201 0.284 1.00 97.44 102 ALA A N 1
ATOM 756 C CA . ALA A 1 102 ? 8.081 8.058 -0.891 1.00 97.44 102 ALA A CA 1
ATOM 757 C C . ALA A 1 102 ? 6.716 7.897 -1.585 1.00 97.44 102 ALA A C 1
ATOM 759 O O . ALA A 1 102 ? 6.117 8.902 -1.974 1.00 97.44 102 ALA A O 1
ATOM 760 N N . ALA A 1 103 ? 6.210 6.664 -1.688 1.00 97.75 103 ALA A N 1
ATOM 761 C CA . ALA A 1 103 ? 4.874 6.369 -2.207 1.00 97.75 103 ALA A CA 1
ATOM 762 C C . ALA A 1 103 ? 3.771 6.969 -1.315 1.00 97.75 103 ALA A C 1
ATOM 764 O O . ALA A 1 103 ? 2.924 7.721 -1.795 1.00 97.75 103 ALA A O 1
ATOM 765 N N . ALA A 1 104 ? 3.828 6.732 0.000 1.00 97.38 104 ALA A N 1
ATOM 766 C CA . ALA A 1 104 ? 2.855 7.276 0.950 1.00 97.38 104 ALA A CA 1
ATOM 767 C C . ALA A 1 104 ? 2.799 8.808 0.911 1.00 97.38 104 ALA A C 1
ATOM 769 O O . ALA A 1 104 ? 1.718 9.391 0.857 1.00 97.38 104 ALA A O 1
ATOM 770 N N . LYS A 1 105 ? 3.964 9.469 0.859 1.00 96.69 105 LYS A N 1
ATOM 771 C CA . LYS A 1 105 ? 4.049 10.928 0.734 1.00 96.69 105 LYS A CA 1
ATOM 772 C C . LYS A 1 105 ? 3.346 11.438 -0.527 1.00 96.69 105 LYS A C 1
ATOM 774 O O . LYS A 1 105 ? 2.656 12.451 -0.452 1.00 96.69 105 LYS A O 1
ATOM 779 N N . ALA A 1 106 ? 3.514 10.757 -1.661 1.00 95.94 106 ALA A N 1
ATOM 780 C CA . ALA A 1 106 ? 2.869 11.142 -2.915 1.00 95.94 106 ALA A CA 1
ATOM 781 C C . ALA A 1 106 ? 1.337 11.033 -2.826 1.00 95.94 106 ALA A C 1
ATOM 783 O O . ALA A 1 106 ? 0.633 11.970 -3.201 1.00 95.94 106 ALA A O 1
ATOM 784 N N . VAL A 1 107 ? 0.819 9.939 -2.258 1.00 95.25 107 VAL A N 1
ATOM 785 C CA . VAL A 1 107 ? -0.631 9.742 -2.077 1.00 95.25 107 VAL A CA 1
ATOM 786 C C . VAL A 1 107 ? -1.220 10.766 -1.107 1.00 95.25 107 VAL A C 1
ATOM 788 O O . VAL A 1 107 ? -2.278 11.335 -1.366 1.00 95.25 107 VAL A O 1
ATOM 791 N N . PHE A 1 108 ? -0.529 11.040 -0.001 1.00 93.62 108 PHE A N 1
ATOM 792 C CA . PHE A 1 108 ? -0.972 12.019 0.989 1.00 93.62 108 PHE A CA 1
ATOM 793 C C . PHE A 1 108 ? -1.061 13.432 0.412 1.00 93.62 108 PHE A C 1
ATOM 795 O O . PHE A 1 108 ? -2.065 14.101 0.648 1.00 93.62 108 PHE A O 1
ATOM 802 N N . ALA A 1 109 ? -0.062 13.850 -0.372 1.00 92.69 109 ALA A N 1
ATOM 803 C CA . ALA A 1 109 ? -0.077 15.138 -1.060 1.00 92.69 109 ALA A CA 1
ATOM 804 C C . ALA A 1 109 ? -1.230 15.221 -2.073 1.00 92.69 109 ALA A C 1
ATOM 806 O O . ALA A 1 109 ? -2.015 16.160 -2.031 1.00 92.69 109 ALA A O 1
ATOM 807 N N . ARG A 1 110 ? -1.414 14.186 -2.905 1.00 91.31 110 ARG A N 1
ATOM 808 C CA . ARG A 1 110 ? -2.508 14.140 -3.889 1.00 91.31 110 ARG A CA 1
ATOM 809 C C . ARG A 1 110 ? -3.889 14.254 -3.238 1.00 91.31 110 ARG A C 1
ATOM 811 O O . ARG A 1 110 ? -4.753 14.953 -3.755 1.00 91.31 110 ARG A O 1
ATOM 818 N N . ARG A 1 111 ? -4.102 13.592 -2.097 1.00 86.56 111 ARG A N 1
ATOM 819 C CA . ARG A 1 111 ? -5.365 13.693 -1.349 1.00 86.56 111 ARG A CA 1
ATOM 820 C C . ARG A 1 111 ? -5.580 15.080 -0.746 1.00 86.56 111 ARG A C 1
ATOM 822 O O . ARG A 1 111 ? -6.701 15.576 -0.774 1.00 86.56 111 ARG A O 1
ATOM 829 N N . GLU A 1 112 ? -4.523 15.715 -0.241 1.00 87.19 112 GLU A N 1
ATOM 830 C CA . GLU A 1 112 ? -4.584 17.104 0.238 1.00 87.19 112 GLU A CA 1
ATOM 831 C C . GLU A 1 112 ? -4.956 18.075 -0.888 1.00 87.19 112 GLU A C 1
ATOM 833 O O . GLU A 1 112 ? -5.836 18.912 -0.689 1.00 87.19 112 GLU A O 1
ATOM 838 N N . ASP A 1 113 ? -4.373 17.910 -2.077 1.00 88.00 113 ASP A N 1
ATOM 839 C CA . ASP A 1 113 ? -4.694 18.720 -3.261 1.00 88.00 113 ASP A CA 1
ATOM 840 C C . ASP A 1 113 ? -6.158 18.545 -3.707 1.00 88.00 113 ASP A C 1
ATOM 842 O O . ASP A 1 113 ? -6.788 19.484 -4.193 1.00 88.00 113 ASP A O 1
ATOM 846 N N . GLN A 1 114 ? -6.730 17.356 -3.495 1.00 81.56 114 GLN A N 1
ATOM 847 C 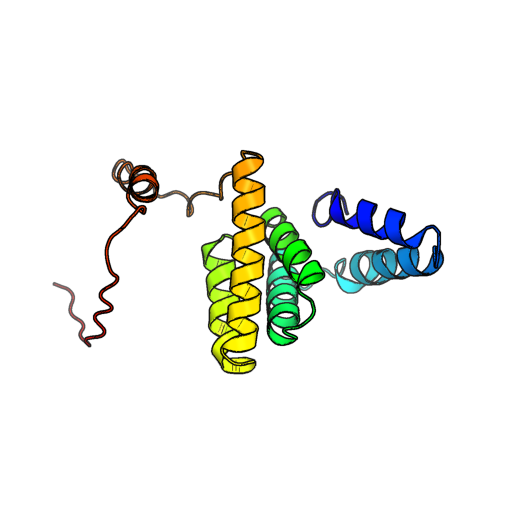CA . GLN A 1 114 ? -8.145 17.050 -3.744 1.00 81.56 114 GLN A CA 1
ATOM 848 C C . GLN A 1 114 ? -9.085 17.545 -2.625 1.00 81.56 114 GLN A C 1
ATOM 850 O O . GLN A 1 114 ? -10.292 17.314 -2.689 1.00 81.56 114 GLN A O 1
ATOM 855 N N . GLY A 1 115 ? -8.561 18.197 -1.579 1.00 78.00 115 GLY A N 1
ATOM 856 C CA . GLY A 1 115 ? -9.336 18.624 -0.408 1.00 78.00 115 GLY A CA 1
ATOM 857 C C . GLY A 1 115 ? -9.786 17.470 0.496 1.00 78.00 115 GLY A C 1
ATOM 858 O O . GLY A 1 115 ? -10.604 17.666 1.397 1.00 78.00 115 GLY A O 1
ATOM 859 N N . ILE A 1 116 ? -9.258 16.262 0.277 1.00 77.31 116 ILE A N 1
ATOM 860 C CA . ILE A 1 116 ? -9.514 15.074 1.092 1.00 77.31 116 ILE A CA 1
ATOM 861 C C . ILE A 1 116 ? -8.492 15.065 2.224 1.00 77.31 116 ILE A C 1
ATOM 863 O O . ILE A 1 116 ? -7.412 14.469 2.151 1.00 77.31 116 ILE A O 1
ATOM 867 N N . TYR A 1 117 ? -8.841 15.762 3.299 1.00 66.62 117 TYR A N 1
ATOM 868 C CA . TYR A 1 117 ? -8.018 15.792 4.497 1.00 66.62 117 TYR A CA 1
ATOM 869 C C . TYR A 1 117 ? -7.990 14.421 5.179 1.00 66.62 117 TYR A C 1
ATOM 871 O O . TYR A 1 117 ? -8.971 13.672 5.120 1.00 66.62 117 TYR A O 1
ATOM 879 N N . PRO A 1 118 ? -6.867 14.064 5.826 1.00 58.09 118 PRO A N 1
ATOM 880 C CA . PRO A 1 118 ? -6.796 12.818 6.567 1.00 58.09 118 PRO A CA 1
ATOM 881 C C . PRO A 1 118 ? -7.910 12.762 7.617 1.00 58.09 118 PRO A C 1
ATOM 883 O O . PRO A 1 118 ? -8.207 13.796 8.225 1.00 58.09 118 PRO A O 1
ATOM 886 N N . PRO A 1 119 ? -8.492 11.575 7.875 1.00 52.69 119 PRO A N 1
ATOM 887 C CA . PRO A 1 119 ? -9.354 11.413 9.034 1.00 52.69 119 PRO A CA 1
ATOM 888 C C . PRO A 1 119 ? -8.553 11.867 10.256 1.00 52.69 119 PRO A C 1
ATOM 890 O O . PRO A 1 119 ? -7.437 11.386 10.489 1.00 52.69 119 PRO A O 1
ATOM 893 N N . SER A 1 120 ? -9.079 12.858 10.981 1.00 52.94 120 SER A N 1
ATOM 894 C CA . SER A 1 120 ? -8.487 13.281 12.243 1.00 52.94 120 SER A CA 1
ATOM 895 C C . SER A 1 120 ? -8.349 12.043 13.123 1.00 52.94 120 SER A C 1
ATOM 897 O O . SER A 1 120 ? -9.239 11.190 13.152 1.00 52.94 120 SER A O 1
ATOM 899 N N . CYS A 1 121 ? -7.198 11.910 13.787 1.00 37.59 121 CYS A N 1
ATOM 900 C CA . CYS A 1 121 ? -6.994 10.869 14.788 1.00 37.59 121 CYS A CA 1
ATOM 901 C C . CYS A 1 121 ? -8.238 10.837 15.691 1.00 37.59 121 CYS A C 1
ATOM 903 O O . CYS A 1 121 ? -8.651 11.893 16.175 1.00 37.59 121 CYS A O 1
ATOM 905 N N . GLY A 1 122 ? -8.887 9.671 15.781 1.00 35.84 122 GLY A N 1
ATOM 906 C CA . GLY A 1 122 ? -10.263 9.527 16.252 1.00 35.84 122 GLY A CA 1
ATOM 907 C C . GLY A 1 122 ? -10.584 10.361 17.493 1.00 35.84 122 GLY A C 1
ATOM 908 O O . GLY A 1 122 ? -9.826 10.367 18.456 1.00 35.84 122 GLY A O 1
ATOM 909 N N . SER A 1 123 ? -11.711 11.077 17.424 1.00 32.31 123 SER A N 1
ATOM 910 C CA . SER A 1 123 ? -12.452 11.719 18.520 1.00 32.31 123 SER A CA 1
ATOM 911 C C . SER A 1 123 ? -11.726 11.822 19.871 1.00 32.31 123 SER A C 1
ATOM 913 O O . SER A 1 123 ? -11.986 11.042 20.788 1.00 32.31 123 SER A O 1
ATOM 915 N N . ILE A 1 124 ? -10.899 12.853 20.037 1.00 36.47 124 ILE A N 1
ATOM 916 C CA . ILE A 1 124 ? -10.660 13.425 21.363 1.00 36.47 124 ILE A CA 1
ATOM 917 C C . ILE A 1 124 ? -11.736 14.497 21.539 1.00 36.47 124 ILE A C 1
ATOM 919 O O . ILE A 1 124 ? -11.612 15.616 21.047 1.00 36.47 124 ILE A O 1
ATOM 923 N N . THR A 1 125 ? -12.856 14.127 22.159 1.00 34.81 125 THR A N 1
ATOM 924 C CA . THR A 1 125 ? -13.843 15.096 22.642 1.00 34.81 125 THR A CA 1
ATOM 925 C C . THR A 1 125 ? -13.211 15.864 23.795 1.00 34.81 125 THR A C 1
ATOM 927 O O . THR A 1 125 ? -13.110 15.347 24.905 1.00 34.81 125 THR A O 1
ATOM 930 N N . GLY A 1 126 ? -12.743 17.075 23.528 1.00 30.22 126 GLY A N 1
ATOM 931 C CA . GLY A 1 126 ? -12.147 17.940 24.537 1.00 30.22 126 GLY A CA 1
ATOM 932 C C . GLY A 1 126 ? -11.366 19.058 23.871 1.00 30.22 126 GLY A C 1
ATOM 933 O O . GLY A 1 126 ? -10.562 18.811 22.980 1.00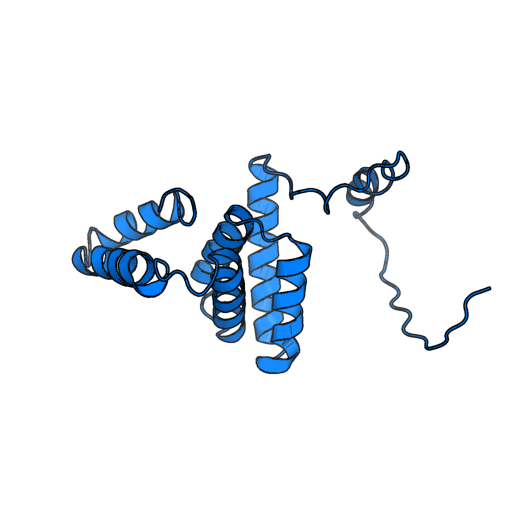 30.22 126 GLY A O 1
ATOM 934 N N . ASP A 1 127 ? -11.651 20.279 24.292 1.00 37.44 127 ASP A N 1
ATOM 935 C CA . ASP A 1 127 ? -11.283 21.584 23.735 1.00 37.44 127 ASP A CA 1
ATOM 936 C C . ASP A 1 127 ? -9.766 21.914 23.743 1.00 37.44 127 ASP A C 1
ATOM 938 O O . ASP A 1 127 ? -9.370 23.069 23.841 1.00 37.44 127 ASP A O 1
ATOM 942 N N . GLU A 1 128 ? -8.881 20.918 23.640 1.00 36.28 128 GLU A N 1
ATOM 943 C CA . GLU A 1 128 ? -7.429 21.100 23.814 1.00 36.28 128 GLU A CA 1
ATOM 944 C C . GLU A 1 128 ? -6.605 20.961 22.524 1.00 36.28 128 GLU A C 1
ATOM 946 O O . GLU A 1 128 ? -5.385 21.059 22.561 1.00 36.28 128 GLU A O 1
ATOM 951 N N . ASN A 1 129 ? -7.226 20.793 21.350 1.00 43.34 129 ASN A N 1
ATOM 952 C CA . ASN A 1 129 ? -6.483 20.504 20.111 1.00 43.34 129 ASN A CA 1
ATOM 953 C C . ASN A 1 129 ? -6.677 21.508 18.965 1.00 43.34 129 ASN A C 1
ATOM 955 O O . ASN A 1 129 ? -6.678 21.146 17.788 1.00 43.34 129 ASN A O 1
ATOM 959 N N . ARG A 1 130 ? -6.738 22.805 19.290 1.00 38.56 130 ARG A N 1
ATOM 960 C CA . ARG A 1 130 ? -6.454 23.860 18.295 1.00 38.56 130 ARG A CA 1
ATOM 961 C C . ARG A 1 130 ? -4.957 24.014 17.985 1.00 38.56 130 ARG A C 1
ATOM 963 O O . ARG A 1 130 ? -4.625 24.639 16.982 1.00 38.56 130 ARG A O 1
ATOM 970 N N . GLU A 1 131 ? -4.056 23.414 18.767 1.00 35.97 131 GLU A N 1
ATOM 971 C CA . GLU A 1 131 ? -2.609 23.528 18.527 1.00 35.97 131 GLU A CA 1
ATOM 972 C C . GLU A 1 131 ? -2.083 22.590 17.427 1.00 35.97 131 GLU A C 1
ATOM 974 O O . GLU A 1 131 ? -1.195 22.988 16.673 1.00 35.97 131 GLU A O 1
ATOM 979 N N . PHE A 1 132 ? -2.663 21.400 17.225 1.00 34.03 132 PHE A N 1
ATOM 980 C CA . PHE A 1 132 ? -2.134 20.456 16.226 1.00 34.03 132 PHE A CA 1
ATOM 981 C C . PHE A 1 132 ? -2.454 20.829 14.767 1.00 34.03 132 PHE A C 1
ATOM 983 O O . PHE A 1 132 ? -1.634 20.580 13.884 1.00 34.03 132 PHE A O 1
ATOM 990 N N . CYS A 1 133 ? -3.582 21.501 14.500 1.00 31.73 133 CYS A N 1
ATOM 991 C CA . CYS A 1 133 ? -3.893 22.015 13.155 1.00 31.73 133 CYS A CA 1
ATOM 992 C C . CYS A 1 133 ? -3.012 23.210 12.747 1.00 31.73 133 CYS A C 1
ATOM 994 O O . CYS A 1 133 ? -2.758 23.402 11.561 1.00 31.73 133 CYS A O 1
ATOM 996 N N . CYS A 1 134 ? -2.498 23.990 13.704 1.00 27.78 134 CYS A N 1
ATOM 997 C CA . CYS A 1 134 ? -1.595 25.115 13.424 1.00 27.78 134 CYS A CA 1
ATOM 998 C C . CYS A 1 134 ? -0.120 24.695 13.281 1.00 27.78 134 CYS A C 1
ATOM 1000 O O . CYS A 1 134 ? 0.700 25.467 12.788 1.00 27.78 134 CYS A O 1
ATOM 1002 N N . LEU A 1 135 ? 0.247 23.480 13.694 1.00 33.34 135 LEU A N 1
ATOM 1003 C CA . LEU A 1 135 ? 1.643 23.035 13.698 1.00 33.34 135 LEU A CA 1
ATOM 1004 C C . LEU A 1 135 ? 2.191 22.722 12.296 1.00 33.34 135 LEU A C 1
ATOM 1006 O O . LEU A 1 135 ? 3.394 22.853 12.078 1.00 33.34 135 LEU A O 1
ATOM 1010 N N . LEU A 1 136 ? 1.334 22.407 11.316 1.00 33.97 136 LEU A N 1
ATOM 1011 C CA . LEU A 1 136 ? 1.763 22.145 9.934 1.00 33.97 136 LEU A CA 1
ATOM 1012 C C . LEU A 1 136 ? 2.120 23.411 9.134 1.00 33.97 136 LEU A C 1
ATOM 1014 O O . LEU A 1 136 ? 2.879 23.309 8.173 1.00 33.97 136 LEU A O 1
ATOM 1018 N N . SER A 1 137 ? 1.707 24.610 9.566 1.00 32.84 137 SER A N 1
ATOM 1019 C CA . SER A 1 137 ? 2.173 25.867 8.952 1.00 32.84 137 SER A CA 1
ATOM 1020 C C . SER A 1 137 ? 3.549 26.326 9.461 1.00 32.84 137 SER A C 1
ATOM 1022 O O . SER A 1 137 ? 4.112 27.277 8.922 1.00 32.84 137 SER A O 1
ATOM 1024 N N . GLN A 1 138 ? 4.124 25.656 10.470 1.00 33.62 138 GLN A N 1
ATOM 1025 C CA . GLN A 1 138 ? 5.446 25.984 11.032 1.00 33.62 138 GLN A CA 1
ATOM 1026 C C . GLN A 1 138 ? 6.582 25.078 10.521 1.00 33.62 138 GLN A C 1
ATOM 1028 O O . GLN A 1 138 ? 7.742 25.280 10.880 1.00 33.62 138 GLN A O 1
ATOM 1033 N N . PHE A 1 139 ? 6.292 24.117 9.637 1.00 35.81 139 PHE A N 1
ATOM 1034 C CA . PHE A 1 139 ? 7.271 23.156 9.107 1.00 35.81 139 PHE A CA 1
ATOM 1035 C C . PHE A 1 139 ? 8.223 23.716 8.030 1.00 35.81 139 PHE A C 1
ATOM 1037 O O . PHE A 1 139 ? 8.910 22.945 7.363 1.00 35.81 139 PHE A O 1
ATOM 1044 N N . ASN A 1 140 ? 8.345 25.041 7.880 1.00 33.59 140 ASN A N 1
ATOM 1045 C CA . ASN A 1 140 ? 9.312 25.662 6.964 1.00 33.59 140 ASN A CA 1
ATOM 1046 C C . ASN A 1 140 ? 10.628 26.071 7.658 1.00 33.59 140 ASN A C 1
ATOM 1048 O O . ASN A 1 140 ? 11.099 27.201 7.544 1.00 33.59 140 ASN A O 1
ATOM 1052 N N . GLY A 1 141 ? 11.233 25.125 8.382 1.00 35.97 141 GLY A N 1
ATOM 1053 C CA . GLY A 1 141 ? 12.613 25.230 8.857 1.00 35.97 141 GLY A CA 1
ATOM 1054 C C . GLY A 1 141 ? 12.775 25.255 10.376 1.00 35.97 141 GLY A C 1
ATOM 1055 O O . GLY A 1 141 ? 12.602 26.288 11.013 1.00 35.97 141 GLY A O 1
ATOM 1056 N N . ARG A 1 142 ? 13.211 24.125 10.953 1.00 30.95 142 ARG A N 1
ATOM 1057 C CA . ARG A 1 142 ? 14.249 24.034 12.003 1.00 30.95 142 ARG A CA 1
ATOM 1058 C C . ARG A 1 142 ? 14.545 22.566 12.350 1.00 30.95 142 ARG A C 1
ATOM 1060 O O . ARG A 1 142 ? 13.684 21.701 12.275 1.00 30.95 142 ARG A O 1
ATOM 1067 N N . LYS A 1 143 ? 15.822 22.316 12.658 1.00 28.33 143 LYS A N 1
ATOM 1068 C CA . LYS A 1 143 ? 16.499 21.021 12.856 1.00 28.33 143 LYS A CA 1
ATOM 1069 C C . LYS A 1 143 ? 15.795 20.070 13.833 1.00 28.33 143 LYS A C 1
ATOM 1071 O O . LYS A 1 143 ? 15.474 20.454 14.953 1.00 28.33 143 LYS A O 1
ATOM 1076 N N . TRP A 1 144 ? 15.741 18.797 13.448 1.00 26.09 144 TRP A N 1
ATOM 1077 C CA . TRP A 1 144 ? 15.442 17.664 14.320 1.00 26.09 144 TRP A CA 1
ATOM 1078 C C . TRP A 1 144 ? 16.513 17.497 15.411 1.00 26.09 144 TRP A C 1
ATOM 1080 O O . TRP A 1 144 ? 17.706 17.434 15.107 1.00 26.09 144 TRP A O 1
ATOM 1090 N N . ARG A 1 145 ? 16.097 17.360 16.675 1.00 26.17 145 ARG A N 1
ATOM 1091 C CA . ARG A 1 145 ? 16.885 16.678 17.712 1.00 26.17 145 ARG A CA 1
ATOM 1092 C C . ARG A 1 145 ? 16.101 15.455 18.169 1.00 26.17 145 ARG A C 1
ATOM 1094 O O . ARG A 1 145 ? 15.125 15.581 18.897 1.00 26.17 145 ARG A O 1
ATOM 1101 N N . TYR A 1 146 ? 16.548 14.284 17.732 1.00 24.39 146 TYR A N 1
ATOM 1102 C CA . TYR A 1 146 ? 16.225 13.027 18.395 1.00 24.39 146 TYR A CA 1
ATOM 1103 C C . TYR A 1 146 ? 16.853 13.054 19.788 1.00 24.39 146 TYR A C 1
ATOM 1105 O O . TYR A 1 146 ? 18.054 13.299 19.901 1.00 24.39 146 TYR A O 1
ATOM 1113 N N . ASN A 1 147 ? 16.071 12.788 20.832 1.00 25.38 147 ASN A N 1
ATOM 1114 C CA . ASN A 1 147 ? 16.626 12.451 22.137 1.00 25.38 147 ASN A CA 1
ATOM 1115 C C . ASN A 1 147 ? 16.083 11.087 22.558 1.00 25.38 147 ASN A C 1
ATOM 1117 O O . ASN A 1 147 ? 14.941 10.948 22.987 1.00 25.38 147 ASN A O 1
ATOM 1121 N N . VAL A 1 148 ? 16.918 10.068 22.367 1.00 37.94 148 VAL A N 1
ATOM 1122 C CA . VAL A 1 148 ? 16.710 8.717 22.880 1.00 37.94 148 VAL A CA 1
ATOM 1123 C C . VAL A 1 148 ? 17.363 8.670 24.256 1.00 37.94 148 VAL A C 1
ATOM 1125 O O . VAL A 1 148 ? 18.567 8.464 24.347 1.00 37.94 148 VAL A O 1
ATOM 1128 N N . THR A 1 149 ? 16.592 8.849 25.329 1.00 31.95 149 THR A N 1
ATOM 1129 C CA . THR A 1 149 ? 17.044 8.501 26.689 1.00 31.95 149 THR A CA 1
ATOM 1130 C C . THR A 1 149 ? 15.889 7.991 27.552 1.00 31.95 149 THR A C 1
ATOM 1132 O O . THR A 1 149 ? 15.113 8.759 28.103 1.00 31.95 149 THR A O 1
ATOM 1135 N N . HIS A 1 150 ? 15.822 6.660 27.622 1.00 31.86 150 HIS A N 1
ATOM 1136 C CA . HIS A 1 150 ? 15.637 5.815 28.806 1.00 31.86 150 HIS A CA 1
ATOM 1137 C C . HIS A 1 150 ? 14.566 6.112 29.883 1.00 31.86 150 HIS A C 1
ATOM 1139 O O . HIS A 1 150 ? 14.632 7.078 30.626 1.00 31.86 150 HIS A O 1
ATOM 1145 N N . HIS A 1 151 ? 13.725 5.084 30.087 1.00 30.67 151 HIS A N 1
ATOM 1146 C CA . HIS A 1 151 ? 13.434 4.433 31.377 1.00 30.67 151 HIS A CA 1
ATOM 1147 C C . HIS A 1 151 ? 13.091 5.313 32.599 1.00 30.67 151 HIS A C 1
ATOM 1149 O O . HIS A 1 151 ? 13.982 5.733 33.324 1.00 30.67 151 HIS A O 1
ATOM 1155 N N . ARG A 1 152 ? 11.817 5.325 33.014 1.00 31.61 152 ARG A N 1
ATOM 1156 C CA . ARG A 1 152 ? 11.279 4.493 34.121 1.00 31.61 152 ARG A CA 1
ATOM 1157 C C . ARG A 1 152 ? 9.872 4.939 34.524 1.00 31.61 152 ARG A C 1
ATOM 1159 O O . ARG A 1 152 ? 9.527 6.111 34.497 1.00 31.61 152 ARG A O 1
ATOM 1166 N N . ARG A 1 153 ? 9.098 3.937 34.947 1.00 40.00 153 ARG A N 1
ATOM 1167 C CA . ARG A 1 153 ? 7.844 4.027 35.704 1.00 40.00 153 ARG A CA 1
ATOM 1168 C C . ARG A 1 153 ? 8.001 4.980 36.898 1.00 40.00 153 ARG A C 1
ATOM 1170 O O . ARG A 1 153 ? 8.995 4.863 37.603 1.00 40.00 153 ARG A O 1
ATOM 1177 N N . HIS A 1 154 ? 6.993 5.794 37.197 1.00 28.61 154 HIS A N 1
ATOM 1178 C CA . HIS A 1 154 ? 6.081 5.546 38.319 1.00 28.61 154 HIS A CA 1
ATOM 1179 C C . HIS A 1 154 ? 4.949 6.577 38.346 1.00 28.61 154 HIS A C 1
ATOM 1181 O O . HIS A 1 154 ? 5.132 7.754 38.065 1.00 28.61 154 HIS A O 1
ATOM 1187 N N . ARG A 1 155 ? 3.772 6.052 38.677 1.00 37.16 155 ARG A N 1
ATOM 1188 C CA . ARG A 1 155 ? 2.531 6.747 38.994 1.00 37.16 155 ARG A CA 1
ATOM 1189 C C . ARG A 1 155 ? 2.639 7.255 40.436 1.00 37.16 155 ARG A C 1
ATOM 1191 O O . ARG A 1 155 ? 2.900 6.424 41.308 1.00 37.16 155 ARG A O 1
ATOM 1198 N N . VAL A 1 156 ? 2.416 8.547 40.662 1.00 45.38 156 VAL A N 1
ATOM 1199 C CA . VAL A 1 156 ? 1.807 9.103 41.883 1.00 45.38 156 VAL A CA 1
ATOM 1200 C C . VAL A 1 156 ? 0.891 10.226 41.433 1.00 45.38 156 VAL A C 1
ATOM 1202 O O . VAL A 1 156 ? 1.374 11.050 40.626 1.00 45.38 156 VAL A O 1
#

Sequence (156 aa):
MAAIDGEAGENVIASLAGIAPDFATYLLEFPFGDIYSRPDLSLRDREIATIAALCAMGTARPQLEVHIEAGMNVGLTRVEITEILMQMSIYAGFPAALNGFAAAKAVFARREDQGIYPPSCGSITGDENREFCCLLSQFNGRKWRYNVTHHRRHRV

InterPro domains:
  IPR003779 Alkyl hydroperoxide reductase AhpD/CMD-like [PF02627] (21-106)
  IPR029032 AhpD-like [G3DSA:1.20.1290.10] (1-113)
  IPR029032 AhpD-like [SSF69118] (10-112)
  IPR052512 4-carboxymuconolactone decarboxyla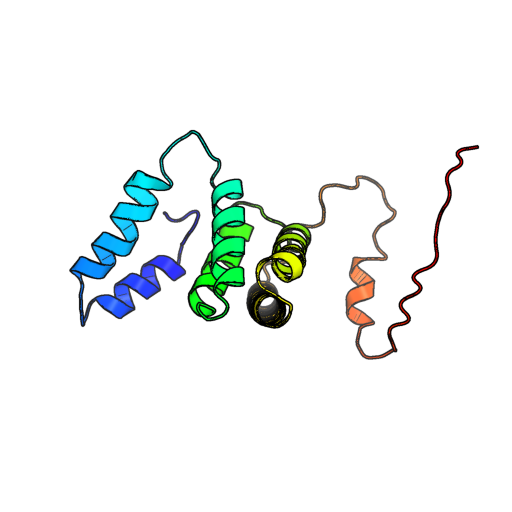se/NDH-1 regulator [PTHR33570] (6-113)

Radius of gyration: 19.08 Å; chains: 1; bounding box: 34×41×68 Å

Secondary structure (DSSP, 8-state):
-TTTTHHHHHHHHHHHTTT-HHHHHHHHIIIIIIITT-TTS-HHHHHHHHHHHHHHHSS-HHHHHHHHHHHHHTT--HHHHHHHHHHHHHHH-HHHHHHHHHHHHHHHHHHHHTT-PPPPSS---STT-HHHHHGGGG-SS---------------

pLDDT: mean 74.1, std 25.21, range [24.39, 98.38]

Foldseek 3Di:
DCLQQNPNLVVVCVVCVVPHNVVSVCVPCVCPVPVQPDDPDDPLVVLLVVLLVCLLVLPNLVVNLSSLVSNVSSPDFLVSQLVSLVVSCVVRNDSSSVSSVVSSVVSQVVCVVVVNHTDPPPDPPDDPPPPPVCVVVVPPDDDDDDDDDDDDDDDD

Organism: NCBI:txid1208323